Protein AF-A0A2D6AKA6-F1 (afdb_monomer)

Sequence (94 aa):
MNLNQIAVAWNNNTPAKNQTKSYWTDGQFLYSYKLCIGYTDLENKKVLFNYTAKGNNFVSASTSRHVNLATFYADSLLVPNIANQIAVEFFTSK

Mean predicted aligned error: 3.8 Å

pLDDT: mean 91.58, std 9.91, range [44.66, 98.25]

Nearest PDB structures (foldseek):
  1ufq-assembly1_D  TM=2.825E-01  e=1.475E+00  Homo sapiens
  7ysz-assembly1_A  TM=3.093E-01  e=6.343E+00  Spiroplasma melliferum KC3
  7yop-assembly1_A  TM=3.086E-01  e=6.758E+00  Spiroplasma melliferum KC3

Secondary structure (DSSP, 8-state):
--HHHHHHHHHTT-EEE-TTSSEEEESSEEEETTEEEEEE-TTS-EEEE--STTTT----HHHHHHHHHHGGG-SEEEPP-HHHHHHHHHHH--

Foldseek 3Di:
DDLLVQLVCLLVLHWDADPVNQWTDNSAFTHRNPDTQWGQDPVRAIEGEQCAVVLVNPDDPSSNVSRVSNVVSHPYYDHDDPVVVVVVVVVPVD

Structure (mmCIF, N/CA/C/O backbone):
data_AF-A0A2D6AKA6-F1
#
_entry.id   AF-A0A2D6AKA6-F1
#
loop_
_atom_site.group_PDB
_atom_site.id
_atom_site.type_symbol
_atom_site.label_atom_id
_atom_site.label_alt_id
_atom_site.label_comp_id
_atom_site.label_asym_id
_atom_site.label_entity_id
_atom_site.label_seq_id
_atom_site.pdbx_PDB_ins_code
_atom_site.Cartn_x
_atom_site.Cartn_y
_atom_site.Cartn_z
_atom_site.occupancy
_atom_site.B_iso_or_equiv
_atom_site.auth_seq_id
_atom_site.auth_comp_id
_atom_site.auth_asym_id
_atom_site.auth_atom_id
_atom_site.pdbx_PDB_model_num
ATOM 1 N N . MET A 1 1 ? 7.852 3.256 12.604 1.00 78.94 1 MET A N 1
ATOM 2 C CA . MET A 1 1 ? 6.999 2.065 12.423 1.00 78.94 1 MET A CA 1
ATOM 3 C C . MET A 1 1 ? 7.691 1.063 11.516 1.00 78.94 1 MET A C 1
ATOM 5 O O . MET A 1 1 ? 8.453 1.475 10.641 1.00 78.94 1 MET A O 1
ATOM 9 N N . ASN A 1 2 ? 7.454 -0.227 11.743 1.00 88.25 2 ASN A N 1
ATOM 10 C CA . ASN A 1 2 ? 7.827 -1.289 10.807 1.00 88.25 2 ASN A CA 1
ATOM 11 C C . ASN A 1 2 ? 6.856 -1.310 9.606 1.00 88.25 2 ASN A C 1
ATOM 13 O O . ASN A 1 2 ? 5.866 -0.582 9.602 1.00 88.25 2 ASN A O 1
ATOM 17 N N . LEU A 1 3 ? 7.137 -2.117 8.578 1.00 87.81 3 LEU A N 1
ATOM 18 C CA . LEU A 1 3 ? 6.303 -2.151 7.368 1.00 87.81 3 LEU A CA 1
ATOM 19 C C . LEU A 1 3 ? 4.869 -2.631 7.650 1.00 87.81 3 LEU A C 1
ATOM 21 O O . LEU A 1 3 ? 3.927 -2.045 7.132 1.00 87.81 3 LEU A O 1
ATOM 25 N N . ASN A 1 4 ? 4.690 -3.643 8.503 1.00 90.44 4 ASN A N 1
ATOM 26 C CA . ASN A 1 4 ? 3.368 -4.204 8.812 1.00 90.44 4 ASN A CA 1
ATOM 27 C C . ASN A 1 4 ? 2.449 -3.159 9.461 1.00 90.44 4 ASN A C 1
ATOM 29 O O . ASN A 1 4 ? 1.271 -3.069 9.132 1.00 90.44 4 ASN A O 1
ATOM 33 N N . GLN A 1 5 ? 3.008 -2.316 10.330 1.00 95.06 5 GLN A N 1
ATOM 34 C CA . GLN A 1 5 ? 2.284 -1.227 10.982 1.00 95.06 5 GLN A CA 1
ATOM 35 C C . GLN A 1 5 ? 1.760 -0.178 9.995 1.00 95.06 5 GLN A C 1
ATOM 37 O O . GLN A 1 5 ? 0.760 0.460 10.292 1.00 95.06 5 GLN A O 1
ATOM 42 N N . ILE A 1 6 ? 2.385 -0.005 8.825 1.00 97.56 6 ILE A N 1
ATOM 43 C CA . ILE A 1 6 ? 1.893 0.939 7.808 1.00 97.56 6 ILE A CA 1
ATOM 44 C C . ILE A 1 6 ? 0.622 0.412 7.142 1.00 97.56 6 ILE A C 1
ATOM 46 O O . ILE A 1 6 ? -0.321 1.172 6.956 1.00 97.56 6 ILE A O 1
ATOM 50 N N . ALA A 1 7 ? 0.571 -0.888 6.833 1.00 96.94 7 ALA A N 1
ATOM 51 C CA . ALA A 1 7 ? -0.628 -1.512 6.276 1.00 96.94 7 ALA A CA 1
ATOM 52 C C . ALA A 1 7 ? -1.803 -1.450 7.272 1.00 96.94 7 ALA A C 1
ATOM 54 O O . ALA A 1 7 ? -2.917 -1.100 6.893 1.00 96.94 7 ALA A O 1
ATOM 55 N N . VAL A 1 8 ? -1.527 -1.684 8.562 1.00 97.75 8 VAL A N 1
ATOM 56 C CA . VAL A 1 8 ? -2.510 -1.511 9.647 1.00 97.75 8 VAL A CA 1
ATOM 57 C C . VAL A 1 8 ? -2.961 -0.054 9.772 1.00 97.75 8 VAL A C 1
ATOM 59 O O . VAL A 1 8 ? -4.150 0.215 9.913 1.00 97.75 8 VAL A O 1
ATOM 62 N N . ALA A 1 9 ? -2.032 0.901 9.713 1.00 98.06 9 ALA A N 1
ATOM 63 C CA . ALA A 1 9 ? -2.368 2.318 9.807 1.00 98.06 9 ALA A CA 1
ATOM 64 C C . ALA A 1 9 ? -3.268 2.771 8.648 1.00 98.06 9 ALA A C 1
ATOM 66 O O . ALA A 1 9 ? -4.233 3.496 8.886 1.00 98.06 9 ALA A O 1
ATOM 67 N N . TRP A 1 10 ? -3.006 2.284 7.429 1.00 98.12 10 TRP A N 1
ATOM 68 C CA . TRP A 1 10 ? -3.860 2.523 6.265 1.00 98.12 10 TRP A CA 1
ATOM 69 C C . TRP A 1 10 ? -5.249 1.916 6.447 1.00 98.12 10 TRP A C 1
ATOM 71 O O . TRP A 1 10 ? -6.243 2.598 6.211 1.00 98.12 10 TRP A O 1
ATOM 81 N N . ASN A 1 11 ? -5.340 0.677 6.941 1.00 97.81 11 ASN A N 1
ATOM 82 C CA . ASN A 1 11 ? -6.620 0.055 7.284 1.00 97.81 11 ASN A CA 1
ATOM 83 C C . ASN A 1 11 ? -7.435 0.915 8.267 1.00 97.81 11 ASN A C 1
ATOM 85 O O . ASN A 1 11 ? -8.645 1.049 8.122 1.00 97.81 11 ASN A O 1
ATOM 89 N N . ASN A 1 12 ? -6.754 1.555 9.219 1.00 97.69 12 ASN A N 1
ATOM 90 C CA . ASN A 1 12 ? -7.366 2.368 10.269 1.00 97.69 12 ASN A CA 1
ATOM 91 C C . ASN A 1 12 ? -7.556 3.850 9.899 1.00 97.69 12 ASN A C 1
ATOM 93 O O . ASN A 1 12 ? -7.883 4.645 10.775 1.00 97.69 12 ASN A O 1
ATOM 97 N N . ASN A 1 13 ? -7.334 4.245 8.642 1.00 97.38 13 ASN A N 1
ATOM 98 C CA . ASN A 1 13 ? -7.412 5.641 8.193 1.00 97.38 13 ASN A CA 1
ATOM 99 C C . ASN A 1 13 ? -6.469 6.598 8.948 1.00 97.38 13 ASN 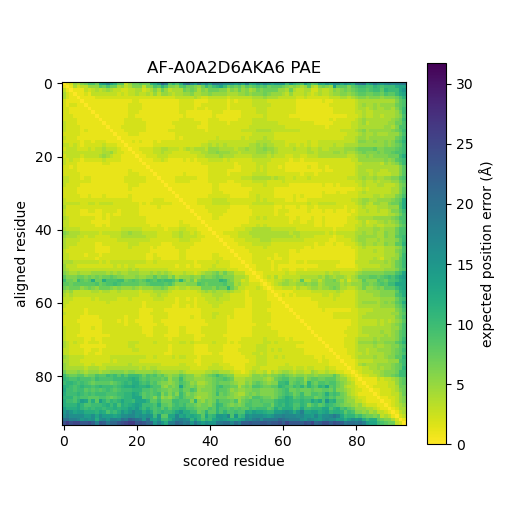A C 1
ATOM 101 O O . ASN A 1 13 ? -6.781 7.767 9.163 1.00 97.38 13 ASN A O 1
ATOM 105 N N . THR A 1 14 ? -5.302 6.107 9.370 1.00 97.88 14 THR A N 1
ATOM 106 C CA . THR A 1 14 ? -4.332 6.888 10.152 1.00 97.88 14 THR A CA 1
ATOM 107 C C . THR A 1 14 ? -3.047 7.150 9.366 1.00 97.88 14 THR A C 1
ATOM 109 O O . THR A 1 14 ? -2.481 6.207 8.806 1.00 97.88 14 THR A O 1
ATOM 112 N N . PRO A 1 15 ? -2.530 8.395 9.348 1.00 97.88 15 PRO A N 1
ATOM 113 C CA . PRO A 1 15 ? -1.256 8.695 8.710 1.00 97.88 15 PRO A CA 1
ATOM 114 C C . PRO A 1 15 ? -0.096 7.958 9.387 1.00 97.88 15 PRO A C 1
ATOM 116 O O . PRO A 1 15 ? 0.058 7.987 10.610 1.00 97.88 15 PRO A O 1
ATOM 119 N N . ALA A 1 16 ? 0.776 7.344 8.593 1.00 98.00 16 ALA A N 1
ATOM 120 C CA . ALA A 1 16 ? 1.944 6.633 9.093 1.00 98.00 16 ALA A CA 1
ATOM 121 C C . ALA A 1 16 ? 3.046 6.539 8.040 1.00 98.00 16 ALA A C 1
ATOM 123 O O . ALA A 1 16 ? 2.792 6.467 6.842 1.00 98.00 16 ALA A O 1
ATOM 124 N N . LYS A 1 17 ? 4.301 6.473 8.489 1.00 97.62 17 LYS A N 1
ATOM 125 C CA . LYS A 1 17 ? 5.466 6.252 7.621 1.00 97.62 17 LYS A CA 1
ATOM 126 C C . LYS A 1 17 ? 6.498 5.361 8.290 1.00 97.62 17 LYS A C 1
ATOM 128 O O . LYS A 1 17 ? 6.722 5.438 9.505 1.00 97.62 17 LYS A O 1
ATOM 133 N N . ASN A 1 18 ? 7.136 4.504 7.502 1.00 96.12 18 ASN A N 1
ATOM 134 C CA . ASN A 1 18 ? 8.293 3.757 7.975 1.00 96.12 18 ASN A CA 1
ATOM 135 C C . ASN A 1 18 ? 9.517 4.687 8.116 1.00 96.12 18 ASN A C 1
ATOM 137 O O . ASN A 1 18 ? 9.509 5.832 7.660 1.00 96.12 18 ASN A O 1
ATOM 141 N N . GLN A 1 19 ? 10.579 4.205 8.767 1.00 94.00 19 GLN A N 1
ATOM 142 C CA . GLN A 1 19 ? 11.778 5.016 9.043 1.00 94.00 19 GLN A CA 1
ATOM 143 C C . GLN A 1 19 ? 12.429 5.579 7.769 1.00 94.00 19 GLN A C 1
ATOM 145 O O . GLN A 1 19 ? 12.868 6.725 7.755 1.00 94.00 19 GLN A O 1
ATOM 150 N N . THR A 1 20 ? 12.443 4.800 6.686 1.00 93.44 20 THR A N 1
ATOM 151 C CA . THR A 1 20 ? 13.059 5.175 5.403 1.00 93.44 20 THR A CA 1
ATOM 152 C C . THR A 1 20 ? 12.132 5.970 4.483 1.00 93.44 20 THR A C 1
ATOM 154 O O . THR A 1 20 ? 12.547 6.342 3.388 1.00 93.44 20 THR A O 1
ATOM 157 N N . LYS A 1 21 ? 10.878 6.221 4.889 1.00 94.62 21 LYS A N 1
ATOM 158 C CA . LYS A 1 21 ? 9.822 6.855 4.075 1.00 94.62 21 LYS A CA 1
ATOM 159 C C . LYS A 1 21 ? 9.541 6.139 2.740 1.00 94.62 21 LYS A C 1
ATOM 161 O O . LYS A 1 21 ? 8.953 6.721 1.835 1.00 94.62 21 LYS A O 1
ATOM 166 N N . SER A 1 22 ? 9.949 4.877 2.605 1.00 96.62 22 SER A N 1
ATOM 167 C CA . SER A 1 22 ? 9.708 4.057 1.412 1.00 96.62 22 SER A CA 1
ATOM 168 C C . SER A 1 22 ? 8.337 3.384 1.418 1.00 96.62 22 SER A C 1
ATOM 170 O O . SER A 1 22 ? 7.919 2.864 0.391 1.00 96.62 22 SER A O 1
ATOM 172 N N . TYR A 1 23 ? 7.654 3.352 2.562 1.00 98.12 23 TYR A N 1
ATOM 173 C CA . TYR A 1 23 ? 6.303 2.820 2.697 1.00 98.12 23 TYR A CA 1
ATOM 174 C C . TYR A 1 23 ? 5.532 3.676 3.694 1.00 98.12 23 TYR A C 1
ATOM 176 O O . TYR A 1 23 ? 5.969 3.840 4.841 1.00 98.12 23 TYR A O 1
ATOM 184 N N . TRP A 1 24 ? 4.440 4.282 3.240 1.00 98.25 24 TRP A N 1
ATOM 185 C CA . TRP A 1 24 ? 3.705 5.265 4.026 1.00 98.25 24 TRP A CA 1
ATOM 186 C C . TRP A 1 24 ? 2.264 5.423 3.541 1.00 98.25 24 TRP A C 1
ATOM 188 O O . TRP A 1 24 ? 1.917 5.028 2.434 1.00 98.25 24 TRP A O 1
ATOM 198 N N . THR A 1 25 ? 1.430 6.000 4.394 1.00 98.25 25 THR A N 1
ATOM 199 C CA . THR A 1 25 ? 0.040 6.353 4.120 1.00 98.25 25 THR A CA 1
ATOM 200 C C . THR A 1 25 ? -0.265 7.695 4.774 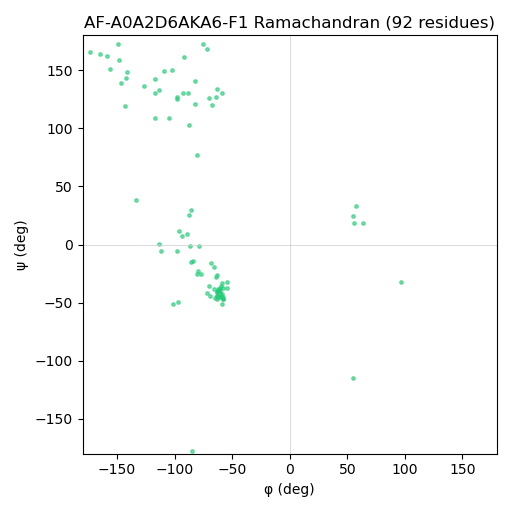1.00 98.25 25 THR A C 1
ATOM 202 O O . THR A 1 25 ? 0.309 8.030 5.813 1.00 98.25 25 THR A O 1
ATOM 205 N N . ASP A 1 26 ? -1.159 8.468 4.172 1.00 96.81 26 ASP A N 1
ATOM 206 C CA . ASP A 1 26 ? -1.764 9.666 4.765 1.00 96.81 26 ASP A CA 1
ATOM 207 C C . ASP A 1 26 ? -3.108 9.352 5.456 1.00 96.81 26 ASP A C 1
ATOM 209 O O . ASP A 1 26 ? -3.797 10.257 5.912 1.00 96.81 26 ASP A O 1
ATOM 213 N N . GLY A 1 27 ? -3.466 8.068 5.561 1.00 95.81 27 GLY A N 1
ATOM 214 C CA . GLY A 1 27 ? -4.753 7.583 6.050 1.00 95.81 27 GLY A CA 1
ATOM 215 C C . GLY A 1 27 ? -5.741 7.271 4.924 1.00 95.81 27 GLY A C 1
ATOM 216 O O . GLY A 1 27 ? -6.481 6.300 5.037 1.00 95.81 27 GLY A O 1
ATOM 217 N N . GLN A 1 28 ? -5.700 7.996 3.806 1.00 96.06 28 GLN A N 1
ATOM 218 C CA . GLN A 1 28 ? -6.582 7.747 2.664 1.00 96.06 28 GLN A CA 1
ATOM 219 C C . GLN A 1 28 ? -5.891 6.888 1.603 1.00 96.06 28 GLN A C 1
ATOM 221 O O . GLN A 1 28 ? -6.435 5.873 1.165 1.00 96.06 28 G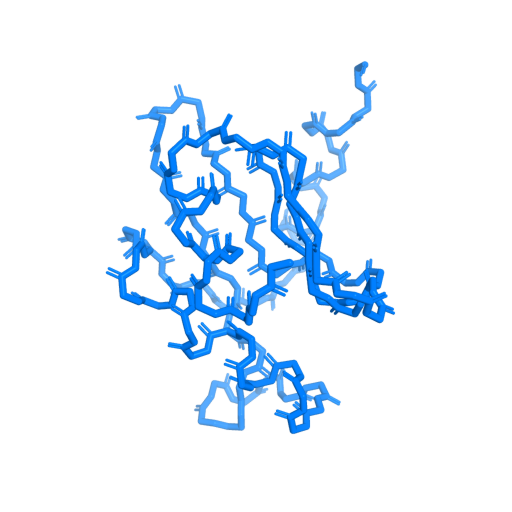LN A O 1
ATOM 226 N N . PHE A 1 29 ? -4.675 7.263 1.226 1.00 96.44 29 PHE A N 1
ATOM 227 C CA . PHE A 1 29 ? -3.865 6.651 0.186 1.00 96.44 29 PHE A CA 1
ATOM 228 C C . PHE A 1 29 ? -2.682 5.901 0.789 1.00 96.44 29 PHE A C 1
ATOM 230 O O . PHE A 1 29 ? -2.139 6.270 1.833 1.00 96.44 29 PHE A O 1
ATOM 237 N N . LEU A 1 30 ? -2.259 4.838 0.116 1.00 97.94 30 LEU A N 1
ATOM 238 C CA . LEU A 1 30 ? -1.125 4.008 0.492 1.00 97.94 30 LEU A CA 1
ATOM 239 C C . LEU A 1 30 ? -0.054 4.086 -0.590 1.00 97.94 30 LEU A C 1
ATOM 241 O O . LEU A 1 30 ? -0.325 3.864 -1.770 1.00 97.94 30 LEU A O 1
ATOM 245 N N . TYR A 1 31 ? 1.184 4.334 -0.180 1.00 97.56 31 TYR A N 1
ATOM 246 C CA . TYR A 1 31 ? 2.289 4.607 -1.085 1.00 97.56 31 TYR A CA 1
ATOM 247 C C . TYR A 1 31 ? 3.482 3.695 -0.834 1.00 97.56 31 TYR A C 1
ATOM 249 O O . TYR A 1 31 ? 3.934 3.509 0.297 1.00 97.56 31 TYR A O 1
ATOM 257 N N . SER A 1 32 ? 4.059 3.204 -1.928 1.00 97.50 32 SER A N 1
ATOM 258 C CA . SER A 1 32 ? 5.401 2.631 -1.981 1.00 97.50 32 SER A CA 1
ATOM 259 C C . SER 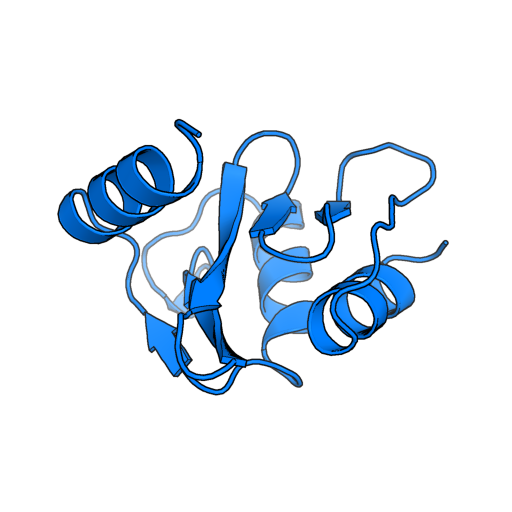A 1 32 ? 6.327 3.640 -2.660 1.00 97.50 32 SER A C 1
ATOM 261 O O . SER A 1 32 ? 6.239 3.867 -3.864 1.00 97.50 32 SER A O 1
ATOM 263 N N . TYR A 1 33 ? 7.232 4.257 -1.904 1.00 96.25 33 TYR A N 1
ATOM 264 C CA . TYR A 1 33 ? 7.987 5.443 -2.319 1.00 96.25 33 TYR A CA 1
ATOM 265 C C . TYR A 1 33 ? 7.038 6.569 -2.757 1.00 96.25 33 TYR A C 1
ATOM 267 O O . TYR A 1 33 ? 6.288 7.080 -1.933 1.00 96.25 33 TYR A O 1
ATOM 275 N N . LYS A 1 34 ? 7.068 6.959 -4.037 1.00 94.12 34 LYS A N 1
ATOM 276 C CA . LYS A 1 34 ? 6.146 7.935 -4.638 1.00 94.12 34 LYS A CA 1
ATOM 277 C C . LYS A 1 34 ? 4.989 7.275 -5.396 1.00 94.12 34 LYS A C 1
ATOM 279 O O . LYS A 1 34 ? 4.113 7.973 -5.885 1.00 94.12 34 LYS A O 1
ATOM 284 N N . LEU A 1 35 ? 4.998 5.949 -5.529 1.00 94.75 35 LEU A N 1
ATOM 285 C CA . LEU A 1 35 ? 3.966 5.214 -6.248 1.00 94.75 35 LEU A CA 1
ATOM 286 C C . LEU A 1 35 ? 2.769 4.991 -5.326 1.00 94.75 35 LEU A C 1
ATOM 288 O O . LEU A 1 35 ? 2.915 4.331 -4.295 1.00 94.75 35 LEU A O 1
ATOM 292 N N . CYS A 1 36 ? 1.598 5.491 -5.714 1.00 96.00 36 CYS A N 1
ATOM 293 C CA . CYS A 1 36 ? 0.343 5.108 -5.078 1.00 96.00 36 CYS A CA 1
ATOM 294 C C . CYS A 1 36 ? 0.055 3.636 -5.396 1.00 96.00 36 CYS A C 1
ATOM 296 O O . CYS A 1 36 ? -0.028 3.238 -6.560 1.00 96.00 36 CYS A O 1
ATOM 298 N N . ILE A 1 37 ? -0.041 2.821 -4.349 1.00 96.81 37 ILE A N 1
ATOM 299 C CA . ILE A 1 37 ? -0.305 1.384 -4.434 1.00 96.81 37 ILE A CA 1
ATOM 300 C C . ILE A 1 37 ? -1.676 1.007 -3.880 1.00 96.81 37 ILE A C 1
ATOM 302 O O . ILE A 1 37 ? -2.059 -0.146 -4.023 1.00 96.81 37 ILE A O 1
ATOM 306 N N . GLY A 1 38 ? -2.418 1.944 -3.293 1.00 96.56 38 GLY A N 1
ATOM 307 C CA . GLY A 1 38 ? -3.788 1.722 -2.852 1.00 96.56 38 GLY A CA 1
ATOM 308 C C . GLY A 1 38 ? -4.457 2.994 -2.348 1.00 96.56 38 GLY A C 1
ATOM 309 O O . GLY A 1 38 ? -3.793 3.997 -2.089 1.00 96.56 38 GLY A O 1
ATOM 310 N N . TYR A 1 39 ? -5.774 2.947 -2.208 1.00 96.06 39 TYR A N 1
ATOM 311 C CA . TYR A 1 39 ? -6.596 4.039 -1.706 1.00 96.06 39 TYR A CA 1
ATOM 312 C C . TYR A 1 39 ? -7.818 3.502 -0.959 1.00 96.06 39 TYR A C 1
ATOM 314 O O . TYR A 1 39 ? -8.229 2.358 -1.141 1.00 96.06 39 TYR A O 1
ATOM 322 N N . THR A 1 40 ? -8.386 4.339 -0.103 1.00 95.62 40 THR A N 1
ATOM 323 C CA . THR A 1 40 ? -9.697 4.122 0.508 1.00 95.62 40 THR A CA 1
ATOM 324 C C . THR A 1 40 ? -10.734 4.807 -0.377 1.00 95.62 40 THR A C 1
ATOM 326 O O . THR A 1 40 ? -10.518 5.949 -0.783 1.00 95.62 40 THR A O 1
ATOM 329 N N . ASP A 1 41 ? -11.813 4.130 -0.752 1.00 91.31 41 ASP A N 1
ATOM 330 C CA . ASP A 1 41 ? -12.871 4.747 -1.557 1.00 91.31 41 ASP A CA 1
ATOM 331 C C . ASP A 1 41 ? -13.895 5.506 -0.688 1.00 91.31 41 ASP A C 1
ATOM 333 O O . ASP A 1 41 ? -13.759 5.613 0.534 1.00 91.31 41 ASP A O 1
ATOM 337 N N . LEU A 1 42 ? -14.923 6.071 -1.327 1.00 88.88 42 LEU A N 1
ATOM 338 C CA . LEU A 1 42 ? -15.983 6.828 -0.647 1.00 88.88 42 LEU A CA 1
ATOM 339 C C . LEU A 1 42 ? -16.884 5.949 0.240 1.00 88.88 42 LEU A C 1
ATOM 341 O O . LEU A 1 42 ? -17.593 6.474 1.094 1.00 88.88 42 LEU A O 1
ATOM 345 N N . GLU A 1 43 ? -16.849 4.630 0.057 1.00 92.38 43 GLU A N 1
ATOM 346 C CA . GLU A 1 43 ? -17.571 3.641 0.860 1.00 92.38 43 GLU A CA 1
ATOM 347 C C . GLU A 1 43 ? -16.686 3.050 1.976 1.00 92.38 43 GLU A C 1
ATOM 349 O O . GLU A 1 43 ? -17.073 2.075 2.618 1.00 92.38 43 GLU A O 1
ATOM 354 N N . ASN A 1 44 ? -15.513 3.644 2.235 1.00 93.69 44 ASN A N 1
ATOM 355 C CA . ASN A 1 44 ? -14.484 3.156 3.159 1.00 93.69 44 ASN A CA 1
ATOM 356 C C . ASN A 1 44 ? -13.846 1.807 2.780 1.00 93.69 44 ASN A C 1
ATOM 358 O O . ASN A 1 44 ? -13.194 1.188 3.624 1.00 93.69 44 ASN A O 1
ATOM 362 N N . LYS A 1 45 ? -13.960 1.364 1.524 1.00 96.12 45 LYS A N 1
ATOM 363 C CA . LYS A 1 45 ? -13.312 0.133 1.062 1.00 96.12 45 LYS A CA 1
ATOM 364 C C . LYS A 1 45 ? -11.854 0.375 0.705 1.00 96.12 45 LYS A C 1
ATOM 366 O O . LYS A 1 45 ? -11.494 1.385 0.100 1.00 96.12 45 LYS A O 1
ATOM 371 N N . LYS A 1 46 ? -11.007 -0.586 1.051 1.00 97.00 46 LYS A N 1
ATOM 372 C CA . LYS A 1 46 ? -9.566 -0.601 0.804 1.00 97.00 46 LYS A CA 1
ATOM 373 C C . LYS A 1 46 ? -9.279 -1.207 -0.562 1.00 97.00 46 LYS A C 1
ATOM 375 O O . LYS A 1 46 ? -9.305 -2.423 -0.749 1.00 97.00 46 LYS A O 1
ATOM 380 N N . VAL A 1 47 ? -8.973 -0.348 -1.526 1.00 96.31 47 VAL A N 1
ATOM 381 C CA . VAL A 1 47 ? -8.616 -0.744 -2.887 1.00 96.31 47 VAL A CA 1
ATOM 382 C C . VAL A 1 47 ? -7.102 -0.751 -3.032 1.00 96.31 47 VAL A C 1
ATOM 384 O O . VAL A 1 47 ? -6.434 0.250 -2.778 1.00 96.31 47 VAL A O 1
ATOM 387 N N . LEU A 1 48 ? -6.546 -1.880 -3.462 1.00 97.12 48 LEU A N 1
ATOM 388 C CA . LEU A 1 48 ? -5.113 -2.075 -3.645 1.00 97.12 48 LEU A CA 1
ATOM 389 C C . LEU A 1 48 ? -4.782 -2.340 -5.114 1.00 97.12 48 LEU A C 1
ATOM 391 O O . LEU A 1 48 ? -5.501 -3.051 -5.814 1.00 97.12 48 LEU A O 1
ATOM 395 N N . PHE A 1 49 ? -3.658 -1.811 -5.580 1.00 96.06 49 PHE A N 1
ATOM 396 C CA . PHE A 1 49 ? -3.146 -2.024 -6.927 1.00 96.06 49 PHE A CA 1
ATOM 397 C C . PHE A 1 49 ? -2.083 -3.125 -6.945 1.00 96.06 49 PHE A C 1
ATOM 399 O O . PHE A 1 49 ? -1.084 -3.083 -6.221 1.00 96.06 49 PHE A O 1
ATOM 406 N N . ASN A 1 50 ? -2.279 -4.119 -7.809 1.00 95.19 50 ASN A N 1
ATOM 407 C CA . ASN A 1 50 ? -1.437 -5.305 -7.881 1.00 95.19 50 ASN A CA 1
ATOM 408 C C . ASN A 1 50 ? -0.138 -5.063 -8.661 1.00 95.19 50 ASN A C 1
ATOM 410 O O . ASN A 1 50 ? 0.012 -5.526 -9.787 1.00 95.19 50 ASN A O 1
ATOM 414 N N . TYR A 1 51 ? 0.835 -4.398 -8.041 1.00 96.00 51 TYR A N 1
ATOM 415 C CA . TYR A 1 51 ? 2.178 -4.210 -8.609 1.00 96.00 51 TYR A CA 1
ATOM 416 C C . TYR A 1 51 ? 3.147 -5.383 -8.332 1.00 96.00 51 TYR A C 1
ATOM 418 O O . TYR A 1 51 ? 4.360 -5.189 -8.187 1.00 96.00 51 TYR A O 1
ATOM 426 N N . THR A 1 52 ? 2.628 -6.610 -8.196 1.00 95.31 52 THR A N 1
ATOM 427 C CA . THR A 1 52 ? 3.436 -7.816 -7.934 1.00 95.31 52 THR A CA 1
ATOM 428 C C . THR A 1 52 ? 3.847 -8.524 -9.229 1.00 95.31 52 THR A C 1
ATOM 430 O O . THR A 1 52 ? 3.219 -8.356 -10.274 1.00 95.31 52 THR A O 1
ATOM 433 N N . ALA A 1 53 ? 4.876 -9.377 -9.155 1.00 88.81 53 ALA A N 1
ATOM 434 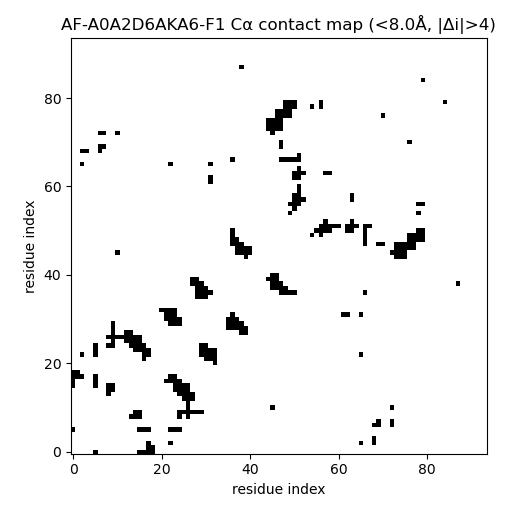C CA . ALA A 1 53 ? 5.302 -10.221 -10.279 1.00 88.81 53 ALA A CA 1
ATOM 435 C C . ALA A 1 53 ? 4.183 -11.146 -10.772 1.00 88.81 53 ALA A C 1
ATOM 437 O O . ALA A 1 53 ? 3.933 -11.237 -11.970 1.00 88.81 53 ALA A O 1
ATOM 438 N N . LYS A 1 54 ? 3.442 -11.757 -9.841 1.00 87.56 54 LYS A N 1
ATOM 439 C CA . LYS A 1 54 ? 2.287 -12.607 -10.158 1.00 87.56 54 LYS A CA 1
ATOM 440 C C . LYS A 1 54 ? 1.153 -11.821 -10.828 1.00 87.56 54 LYS A C 1
ATOM 442 O O . LYS A 1 54 ? 0.390 -12.391 -11.597 1.00 87.56 54 LYS A O 1
ATOM 447 N N . GLY A 1 55 ? 1.048 -10.525 -10.538 1.00 81.94 55 GLY A N 1
ATOM 448 C CA . GLY A 1 55 ? 0.071 -9.623 -11.139 1.00 81.94 55 GLY A CA 1
ATOM 449 C C . GLY A 1 55 ? 0.420 -9.138 -12.545 1.00 81.94 55 GLY A C 1
ATOM 450 O O . GLY A 1 55 ? -0.356 -8.362 -13.089 1.00 81.94 55 GLY A O 1
ATOM 451 N N . ASN A 1 56 ? 1.566 -9.535 -13.117 1.00 84.88 56 ASN A N 1
ATOM 452 C CA . ASN A 1 56 ? 2.075 -9.066 -14.415 1.00 84.88 56 ASN A CA 1
ATOM 453 C C . ASN A 1 56 ? 2.200 -7.528 -14.539 1.00 84.88 56 ASN A C 1
ATOM 455 O O . ASN A 1 56 ? 2.170 -6.978 -15.633 1.00 84.88 56 ASN A O 1
ATOM 459 N N . ASN A 1 57 ? 2.335 -6.829 -13.409 1.00 89.44 57 ASN A N 1
ATOM 460 C CA . ASN A 1 57 ? 2.505 -5.372 -13.324 1.00 89.44 57 ASN A CA 1
ATOM 461 C C . ASN A 1 57 ? 3.645 -5.033 -12.353 1.00 89.44 57 ASN A C 1
ATOM 463 O O . ASN A 1 57 ? 3.560 -4.128 -11.523 1.00 89.44 57 ASN A O 1
ATOM 467 N N . PHE A 1 58 ? 4.703 -5.840 -12.390 1.00 93.88 58 PHE A N 1
ATOM 468 C CA . PHE A 1 58 ? 5.809 -5.748 -11.451 1.00 93.88 58 PHE A CA 1
ATOM 469 C C . PHE A 1 58 ? 6.564 -4.429 -11.584 1.00 93.88 58 PHE A C 1
ATOM 471 O O . PHE A 1 58 ? 7.059 -4.097 -12.656 1.00 93.88 58 PHE A O 1
ATOM 478 N N . VAL A 1 59 ? 6.716 -3.724 -10.463 1.00 94.69 59 VAL A N 1
ATOM 479 C CA . VAL A 1 59 ? 7.535 -2.504 -10.403 1.00 94.69 59 VAL A CA 1
ATOM 480 C C . VAL A 1 59 ? 8.897 -2.783 -9.772 1.00 94.69 59 VAL A C 1
ATOM 482 O O . VAL A 1 59 ? 9.930 -2.410 -10.314 1.00 94.69 59 VAL A O 1
ATOM 485 N N . SER A 1 60 ? 8.916 -3.411 -8.594 1.00 96.81 60 SER A N 1
ATOM 486 C CA . SER A 1 60 ? 10.149 -3.779 -7.890 1.00 96.81 60 SER A CA 1
ATOM 487 C C . SER A 1 60 ? 9.866 -4.803 -6.789 1.00 96.81 60 SER A C 1
ATOM 489 O O . SER A 1 60 ? 8.724 -4.948 -6.343 1.00 96.81 60 SER A O 1
ATOM 491 N N . ALA A 1 61 ? 10.908 -5.477 -6.290 1.00 96.81 61 ALA A N 1
ATOM 492 C CA . ALA A 1 61 ? 10.779 -6.421 -5.177 1.00 96.81 61 ALA A CA 1
ATOM 493 C C . ALA A 1 61 ? 10.244 -5.738 -3.903 1.00 96.81 61 ALA A C 1
ATOM 495 O O . ALA A 1 61 ? 9.370 -6.282 -3.225 1.00 96.81 61 ALA A O 1
ATOM 496 N N . SER A 1 62 ? 10.705 -4.516 -3.617 1.00 96.62 62 SER A N 1
ATOM 497 C CA . SER A 1 62 ? 10.226 -3.710 -2.488 1.00 96.62 62 SER A CA 1
ATOM 498 C C . SER A 1 62 ? 8.749 -3.350 -2.636 1.00 96.62 62 SER A C 1
ATOM 500 O O . SER A 1 62 ? 7.976 -3.560 -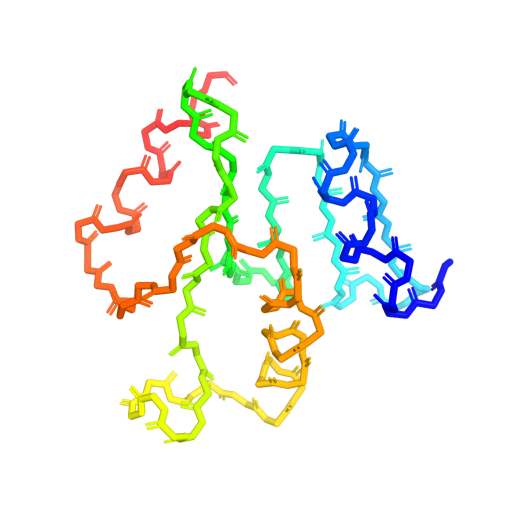1.705 1.00 96.62 62 SER A O 1
ATOM 502 N N . THR A 1 63 ? 8.331 -2.883 -3.818 1.00 97.38 63 THR A N 1
ATOM 503 C CA . THR A 1 63 ? 6.920 -2.573 -4.095 1.00 97.38 63 THR A CA 1
ATOM 504 C C . THR A 1 63 ? 6.053 -3.824 -3.968 1.00 97.38 63 THR A C 1
ATOM 506 O O . THR A 1 63 ? 5.028 -3.784 -3.295 1.00 97.38 63 THR A O 1
ATOM 509 N N . SER A 1 64 ? 6.480 -4.957 -4.534 1.00 97.12 64 SER A N 1
ATOM 510 C CA . SER A 1 64 ? 5.745 -6.221 -4.419 1.00 97.12 64 SER A CA 1
ATOM 511 C C . SER A 1 64 ? 5.596 -6.664 -2.962 1.00 97.12 64 SER A C 1
ATOM 513 O O . SER A 1 64 ? 4.546 -7.181 -2.587 1.00 97.12 64 SER A O 1
ATOM 515 N N . ARG A 1 65 ? 6.623 -6.454 -2.128 1.00 97.00 65 ARG A N 1
ATOM 516 C CA . ARG A 1 65 ? 6.545 -6.715 -0.688 1.00 97.00 65 ARG A CA 1
ATOM 517 C C . ARG A 1 65 ? 5.534 -5.793 -0.007 1.00 97.00 65 ARG A C 1
ATOM 519 O O . ARG A 1 65 ? 4.740 -6.283 0.786 1.00 97.00 65 ARG A O 1
ATOM 526 N N . HIS A 1 66 ? 5.552 -4.494 -0.304 1.00 97.62 66 HIS A N 1
ATOM 527 C CA . HIS A 1 66 ? 4.591 -3.539 0.255 1.00 97.62 66 HIS A CA 1
ATOM 528 C C . HIS A 1 66 ? 3.145 -3.903 -0.114 1.00 97.62 66 HIS A C 1
ATOM 530 O O . HIS A 1 66 ? 2.296 -3.951 0.771 1.00 97.62 66 HIS A O 1
ATOM 536 N N . VAL A 1 67 ? 2.890 -4.256 -1.381 1.00 97.75 67 VAL A N 1
ATOM 537 C CA . VAL A 1 67 ? 1.574 -4.730 -1.844 1.00 97.75 67 VAL A CA 1
ATOM 538 C C . VAL A 1 67 ? 1.153 -5.984 -1.078 1.00 97.75 67 VAL A C 1
ATOM 540 O O . VAL A 1 67 ? 0.090 -5.987 -0.473 1.00 97.75 67 VAL A O 1
ATOM 543 N N . ASN A 1 68 ? 2.005 -7.012 -1.002 1.00 97.00 68 ASN A N 1
ATOM 544 C CA . ASN A 1 68 ? 1.670 -8.253 -0.293 1.00 97.00 68 ASN A CA 1
ATOM 545 C C . ASN A 1 68 ? 1.332 -8.039 1.193 1.00 97.00 68 ASN A C 1
ATOM 547 O O . ASN A 1 68 ? 0.503 -8.762 1.737 1.00 97.00 68 ASN A O 1
ATOM 551 N N . LEU A 1 69 ? 1.956 -7.059 1.853 1.00 97.12 69 LEU A N 1
ATOM 552 C CA . LEU A 1 69 ? 1.619 -6.703 3.235 1.00 97.12 69 LEU A CA 1
ATOM 553 C C . LEU A 1 69 ? 0.244 -6.037 3.349 1.00 97.12 69 LEU A C 1
ATOM 555 O O . LEU A 1 69 ? -0.453 -6.250 4.336 1.00 97.12 69 LEU A O 1
ATOM 559 N N . ALA A 1 70 ? -0.140 -5.231 2.361 1.00 97.62 70 ALA A N 1
ATOM 560 C CA . ALA A 1 70 ? -1.427 -4.549 2.335 1.00 97.62 70 ALA A CA 1
ATOM 561 C C . ALA A 1 70 ? -2.586 -5.452 1.888 1.00 97.62 70 ALA A C 1
ATOM 563 O O . ALA A 1 70 ? -3.723 -5.187 2.264 1.00 97.62 70 ALA A O 1
ATOM 564 N N . THR A 1 71 ? -2.315 -6.536 1.152 1.00 97.06 71 THR A N 1
ATOM 565 C CA . THR A 1 71 ? -3.340 -7.474 0.659 1.00 97.06 71 THR A CA 1
ATOM 566 C C . THR A 1 71 ? -4.231 -8.035 1.771 1.00 97.06 71 THR A C 1
ATOM 568 O O . THR A 1 71 ? -5.408 -8.268 1.534 1.00 97.06 71 THR A O 1
ATOM 571 N N . PHE A 1 72 ? -3.712 -8.214 2.990 1.00 96.19 72 PHE A N 1
ATOM 572 C CA . PHE A 1 72 ? -4.497 -8.703 4.135 1.00 96.19 72 PHE A CA 1
ATOM 573 C C . PHE A 1 72 ? -5.603 -7.745 4.597 1.00 96.19 72 PHE A C 1
ATOM 575 O O . PHE A 1 72 ? -6.513 -8.173 5.300 1.00 96.19 72 PHE A O 1
ATOM 582 N N . TYR A 1 73 ? -5.500 -6.468 4.233 1.00 97.00 73 TYR A N 1
ATOM 583 C CA . TYR A 1 73 ? -6.428 -5.407 4.625 1.00 97.00 73 TYR A CA 1
ATOM 584 C C . TYR A 1 73 ? -7.206 -4.848 3.433 1.00 97.00 73 TYR A C 1
ATOM 586 O O . TYR A 1 73 ? -7.974 -3.910 3.597 1.00 97.00 73 TYR A O 1
ATOM 594 N N . ALA A 1 74 ? -6.966 -5.364 2.227 1.00 97.25 74 ALA A N 1
ATOM 595 C CA . ALA A 1 74 ? -7.609 -4.883 1.018 1.00 97.25 74 ALA A CA 1
ATOM 596 C C . ALA A 1 74 ? -8.936 -5.615 0.792 1.00 97.25 74 ALA A C 1
ATOM 598 O O . ALA A 1 74 ? -8.972 -6.844 0.762 1.00 97.25 74 ALA A O 1
ATOM 599 N N . ASP A 1 75 ? -10.000 -4.859 0.542 1.00 97.69 75 ASP A N 1
ATOM 600 C CA . ASP A 1 75 ? -11.291 -5.389 0.096 1.00 97.69 75 ASP A CA 1
ATOM 601 C C . ASP A 1 75 ? -11.263 -5.747 -1.393 1.00 97.69 75 ASP A C 1
ATOM 603 O O . ASP A 1 75 ? -12.052 -6.557 -1.880 1.00 97.69 75 ASP A O 1
ATOM 607 N N . SER A 1 76 ? -10.380 -5.107 -2.161 1.00 95.38 76 SER A N 1
ATOM 608 C CA . SER A 1 76 ? -10.267 -5.319 -3.601 1.00 95.38 76 SER A CA 1
ATOM 609 C C . SER A 1 76 ? -8.834 -5.171 -4.082 1.00 95.38 76 SER A C 1
ATOM 611 O O . SER A 1 76 ? -8.110 -4.262 -3.680 1.00 95.38 76 SER A O 1
ATOM 613 N N . LEU A 1 77 ? -8.443 -6.061 -4.993 1.00 95.62 77 LEU A N 1
ATOM 614 C CA . LEU A 1 77 ? -7.140 -6.052 -5.641 1.00 95.62 77 LEU A CA 1
ATOM 615 C C . LEU A 1 77 ? -7.327 -5.825 -7.142 1.00 95.62 77 LEU A C 1
ATOM 617 O O . LEU A 1 77 ? -7.800 -6.707 -7.857 1.00 95.62 77 LEU A O 1
ATOM 621 N N . LEU A 1 78 ? -6.949 -4.643 -7.618 1.00 94.06 78 LEU A N 1
ATOM 622 C CA . LEU A 1 78 ? -7.117 -4.231 -9.006 1.00 94.06 78 LEU A CA 1
ATOM 623 C C . LEU A 1 78 ? -5.809 -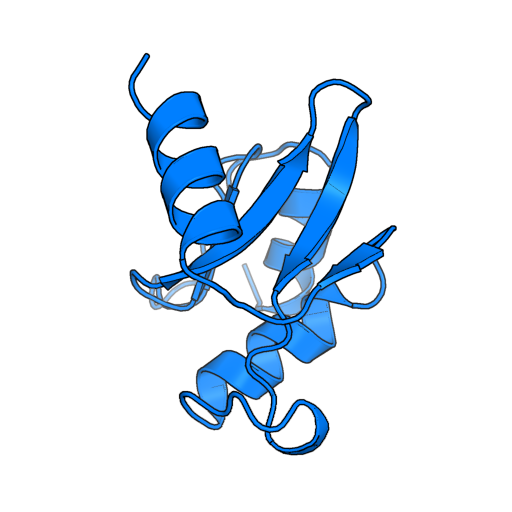4.323 -9.787 1.00 94.06 78 LEU A C 1
ATOM 625 O O . LEU A 1 78 ? -4.714 -4.119 -9.257 1.00 94.06 78 LEU A O 1
ATOM 629 N N . VAL A 1 79 ? -5.933 -4.576 -11.087 1.00 92.50 79 VAL A N 1
ATOM 630 C CA . VAL A 1 79 ? -4.833 -4.388 -12.035 1.00 92.50 79 VAL A CA 1
ATOM 631 C C . VAL A 1 79 ? -4.579 -2.884 -12.184 1.00 92.50 79 VAL A C 1
ATOM 633 O O . VAL A 1 79 ? -5.525 -2.154 -12.480 1.00 92.50 79 VAL A O 1
ATOM 636 N N . PRO A 1 80 ? -3.343 -2.393 -11.992 1.00 90.56 80 PRO A N 1
ATOM 637 C CA . PRO A 1 80 ? -3.023 -0.995 -12.245 1.00 90.56 80 PRO A CA 1
ATOM 638 C C . PRO A 1 80 ? -3.304 -0.621 -13.704 1.00 90.56 80 PRO A C 1
ATOM 640 O O . PRO A 1 80 ? -2.867 -1.312 -14.620 1.00 90.56 80 PRO A O 1
ATOM 643 N N . ASN A 1 81 ? -4.023 0.474 -13.936 1.00 86.06 81 ASN A N 1
ATOM 644 C CA . ASN A 1 81 ? -4.277 1.001 -15.274 1.00 86.06 81 ASN A CA 1
ATOM 645 C C . ASN A 1 81 ? -4.427 2.532 -15.226 1.00 86.06 81 ASN A C 1
ATOM 647 O O . ASN A 1 81 ? -4.475 3.124 -14.146 1.00 86.06 81 ASN A O 1
ATOM 651 N N . ILE A 1 82 ? -4.501 3.165 -16.400 1.00 79.56 82 ILE A N 1
ATOM 652 C CA . ILE A 1 82 ? -4.599 4.628 -16.525 1.00 79.56 82 ILE A CA 1
ATOM 653 C C . ILE A 1 82 ? -5.857 5.174 -15.834 1.00 79.56 82 ILE A C 1
ATOM 655 O O . ILE A 1 82 ? -5.771 6.172 -15.129 1.00 79.56 82 ILE A O 1
ATOM 659 N N . ALA A 1 83 ? -7.008 4.510 -15.966 1.00 78.44 83 ALA A N 1
ATOM 660 C CA . ALA A 1 83 ? -8.248 4.960 -15.330 1.00 78.44 83 ALA A CA 1
ATOM 661 C C . ALA A 1 83 ? -8.137 4.985 -13.795 1.00 78.44 83 ALA A C 1
ATOM 663 O O . ALA A 1 83 ? -8.588 5.932 -13.158 1.00 78.44 83 ALA A O 1
ATOM 664 N N . ASN A 1 84 ? -7.472 3.988 -13.209 1.00 78.31 84 ASN A N 1
ATOM 665 C CA . ASN A 1 84 ? -7.225 3.913 -11.772 1.00 78.31 84 ASN A CA 1
ATOM 666 C C . ASN A 1 84 ? -6.306 5.044 -11.286 1.00 78.31 84 ASN A C 1
ATOM 668 O O . ASN A 1 84 ? -6.517 5.584 -10.204 1.00 78.31 84 ASN A O 1
ATOM 672 N N . GLN A 1 85 ? -5.292 5.405 -12.078 1.00 73.56 85 GLN A N 1
ATOM 673 C CA . GLN A 1 85 ? -4.378 6.505 -11.750 1.00 73.56 85 GLN A CA 1
ATOM 674 C C . GLN A 1 85 ? -5.087 7.858 -11.832 1.00 73.56 85 GLN A C 1
ATOM 676 O O . GLN A 1 85 ? -4.998 8.648 -10.898 1.00 73.56 85 GLN A O 1
ATOM 681 N N . ILE A 1 86 ? -5.872 8.070 -12.890 1.00 77.81 86 ILE A N 1
ATOM 682 C CA . ILE A 1 86 ? -6.702 9.265 -13.060 1.00 77.81 86 ILE A CA 1
ATOM 683 C C . ILE A 1 86 ? -7.705 9.396 -11.906 1.00 77.81 86 ILE A C 1
ATOM 685 O O . ILE A 1 86 ? -7.865 10.477 -11.346 1.00 77.81 86 ILE A O 1
ATOM 689 N N . ALA A 1 87 ? -8.358 8.300 -11.507 1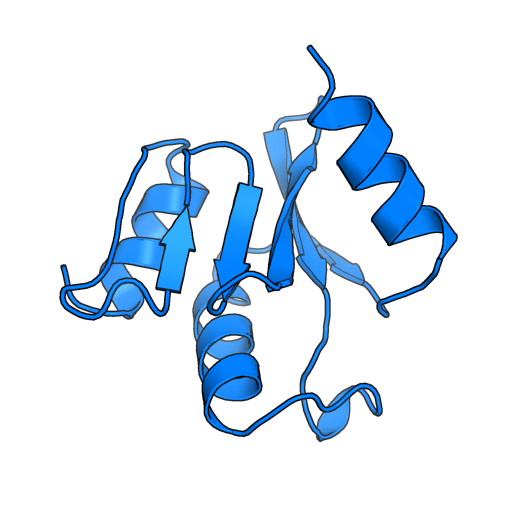.00 74.94 87 ALA A N 1
ATOM 690 C CA . ALA A 1 87 ? -9.275 8.306 -10.371 1.00 74.94 87 ALA A CA 1
ATOM 691 C C . ALA A 1 87 ? -8.571 8.776 -9.087 1.00 74.94 87 ALA A C 1
ATOM 693 O O . ALA A 1 87 ? -9.076 9.665 -8.409 1.00 74.94 87 ALA A O 1
ATOM 694 N N . VAL A 1 88 ? -7.379 8.246 -8.789 1.00 75.94 88 VAL A N 1
ATOM 695 C CA . VAL A 1 88 ? -6.564 8.699 -7.649 1.00 75.94 88 VAL A CA 1
ATOM 696 C C . VAL A 1 88 ? -6.253 10.194 -7.746 1.00 75.94 88 VAL A C 1
ATOM 698 O O . VAL A 1 88 ? -6.464 10.906 -6.769 1.00 75.94 88 VAL A O 1
ATOM 701 N N . GLU A 1 89 ? -5.819 10.684 -8.909 1.00 75.50 89 GLU A N 1
ATOM 702 C CA . GLU A 1 89 ? -5.508 12.104 -9.124 1.00 75.50 89 GLU A CA 1
ATOM 703 C C . GLU A 1 89 ? -6.714 13.009 -8.835 1.00 75.50 89 GLU A C 1
ATOM 705 O O . GLU A 1 89 ? -6.589 13.982 -8.084 1.00 75.50 89 GLU A O 1
ATOM 710 N N . PHE A 1 90 ? -7.902 12.641 -9.329 1.00 73.69 90 PHE A N 1
ATOM 711 C CA . PHE A 1 90 ? -9.152 13.351 -9.037 1.00 73.69 90 PHE A CA 1
ATOM 712 C C . PHE A 1 90 ? -9.487 13.387 -7.540 1.00 73.69 90 PHE A C 1
ATOM 714 O O . PHE A 1 90 ? -10.008 14.395 -7.060 1.00 73.69 90 PHE A O 1
ATOM 721 N N . PHE A 1 91 ? -9.183 12.323 -6.789 1.00 68.06 91 PHE A N 1
ATOM 722 C CA . PHE A 1 91 ? -9.425 12.275 -5.344 1.00 68.06 91 PHE A CA 1
ATOM 723 C C . PHE A 1 91 ? -8.351 12.999 -4.516 1.00 68.06 91 PHE A C 1
ATOM 725 O O . PHE A 1 91 ? -8.653 13.453 -3.415 1.00 68.06 91 PHE A O 1
ATOM 732 N N . THR A 1 92 ? -7.124 13.142 -5.027 1.00 60.44 92 THR A N 1
ATOM 733 C CA . THR A 1 92 ? -6.021 13.848 -4.343 1.00 60.44 92 THR A CA 1
ATOM 734 C C . THR A 1 92 ? -5.988 15.362 -4.573 1.00 60.44 92 THR A C 1
ATOM 736 O O . THR A 1 92 ? -5.286 16.062 -3.852 1.00 60.44 92 THR A O 1
ATOM 739 N N . SER A 1 93 ? -6.717 15.889 -5.562 1.00 55.75 93 SER A N 1
ATOM 740 C CA . SER A 1 93 ? -6.607 17.293 -5.994 1.00 55.75 93 SER A CA 1
ATOM 741 C C . SER A 1 93 ? -7.501 18.288 -5.222 1.00 55.75 93 SER A C 1
ATOM 743 O O . S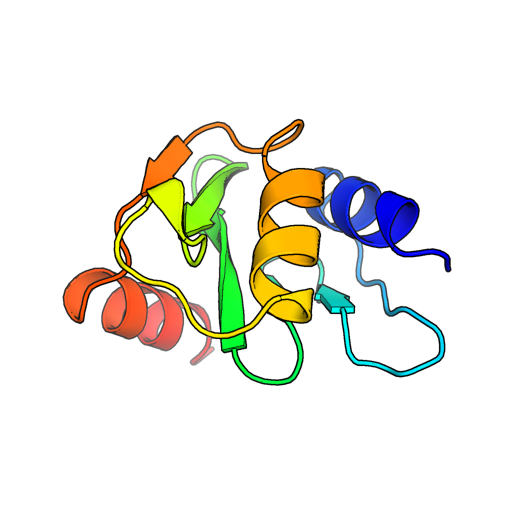ER A 1 93 ? -7.856 19.333 -5.773 1.00 55.75 93 SER A O 1
ATOM 745 N N . LYS A 1 94 ? -7.878 17.982 -3.973 1.00 44.66 94 LYS A N 1
ATOM 746 C CA . LYS A 1 94 ? -8.637 18.884 -3.086 1.00 44.66 94 LYS A CA 1
ATOM 747 C C . LYS A 1 94 ? -7.789 19.432 -1.948 1.00 44.66 94 LYS A C 1
ATOM 749 O O . LYS A 1 94 ? -7.017 18.643 -1.365 1.00 44.66 94 LYS A O 1
#

Solvent-accessible surface area (backbone atoms only — not comparable to full-atom values): 5123 Å² total; per-residue (Å²): 89,58,72,67,54,30,37,51,25,37,67,67,54,32,65,35,51,26,86,84,55,47,39,30,22,72,15,51,43,33,29,43,55,89,44,77,40,29,37,50,50,99,85,69,44,30,40,29,36,36,34,25,71,92,59,78,44,57,79,42,74,68,45,27,50,54,43,61,59,33,54,85,60,37,78,39,81,39,78,76,48,71,69,60,52,51,52,49,51,69,70,64,75,115

Radius of gyration: 11.93 Å; Cα contacts (8 Å, |Δi|>4): 172; chains: 1; bounding box: 31×32×29 Å